Protein AF-A0A2V6WC17-F1 (afdb_monomer_lite)

Foldseek 3Di:
DVVVVVVVCVVCVVVCCVVVCVVVVVVVVVVVQCQWDDDPPDNDTHRNGCVSVVVLVPDPVNVVD

Radius of gyration: 20.31 Å; chains: 1; bounding box: 53×27×45 Å

Secondary structure (DSSP, 8-state):
-HHHHHHHHHHHHHHHHHHHHHHHHHHHHHHHHHTEEE-SSS--EEE-TTHHHHHHHH-HHHHH-

pLDDT: mean 86.5, std 10.17, range [55.44, 97.12]

Sequence (65 aa):
MRKSALVGWTLLAPSLLLLGGLVAYPILYNFWLSLFAKHAFLPAQTFVGLGNYRYFATDEEFWRS

Structure (mmCIF, N/CA/C/O backbone):
data_AF-A0A2V6WC17-F1
#
_entry.id   AF-A0A2V6WC17-F1
#
loop_
_atom_site.group_PDB
_atom_site.id
_atom_site.type_symbol
_atom_site.label_atom_id
_atom_site.label_alt_id
_atom_site.label_comp_id
_atom_site.label_asym_id
_atom_site.label_entity_id
_atom_site.label_seq_id
_atom_site.pdbx_PDB_ins_code
_atom_site.Cartn_x
_atom_site.Cartn_y
_atom_site.Cartn_z
_atom_site.occupancy
_atom_site.B_iso_or_equiv
_atom_site.auth_seq_id
_atom_site.auth_comp_id
_atom_site.auth_asym_id
_atom_site.auth_atom_id
_atom_site.pdbx_PDB_model_num
ATOM 1 N N . MET A 1 1 ? -34.436 -0.092 22.816 1.00 55.44 1 MET A N 1
ATOM 2 C CA . MET A 1 1 ? -33.668 -1.117 22.068 1.00 55.44 1 MET A CA 1
ATOM 3 C C . MET A 1 1 ? -32.522 -0.552 21.207 1.00 55.44 1 MET A C 1
ATOM 5 O O . MET A 1 1 ? -31.443 -1.113 21.271 1.00 55.44 1 MET A O 1
ATOM 9 N N . ARG A 1 2 ? -32.662 0.570 20.469 1.00 59.69 2 ARG A N 1
ATOM 10 C CA . ARG A 1 2 ? -31.581 1.121 19.597 1.00 59.69 2 ARG A CA 1
ATOM 11 C C . ARG A 1 2 ? -30.304 1.612 20.314 1.00 59.69 2 ARG A C 1
ATOM 13 O O . ARG A 1 2 ? -29.233 1.567 19.722 1.00 59.69 2 ARG A O 1
ATOM 20 N N . LYS A 1 3 ? -30.387 2.057 21.577 1.00 58.56 3 LYS A N 1
ATOM 21 C CA . LYS A 1 3 ? -29.228 2.596 22.324 1.00 58.56 3 LYS A CA 1
ATOM 22 C C . LYS A 1 3 ? -28.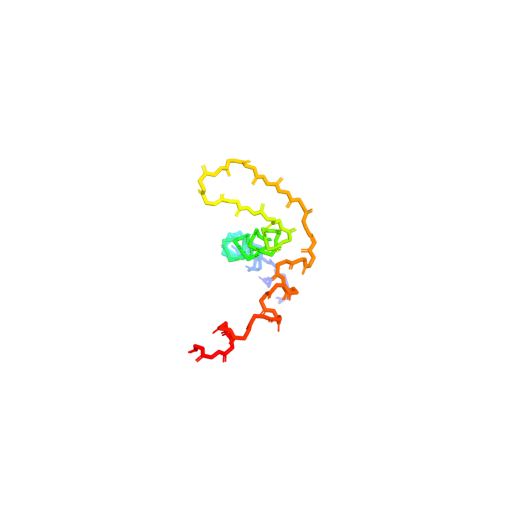161 1.540 22.654 1.00 58.56 3 LYS A C 1
ATOM 24 O O . LYS A 1 3 ? -26.986 1.876 22.695 1.00 58.56 3 LYS A O 1
ATOM 29 N N . SER A 1 4 ? -28.546 0.273 22.821 1.00 65.75 4 SER A N 1
ATOM 30 C CA . SER A 1 4 ? -27.606 -0.810 23.150 1.00 65.75 4 SER A CA 1
ATOM 31 C C . SER A 1 4 ? -26.705 -1.192 21.975 1.00 65.75 4 SER A C 1
ATOM 33 O O . SER A 1 4 ? -25.546 -1.531 22.182 1.00 65.75 4 SER A O 1
ATOM 35 N N . ALA A 1 5 ? -27.206 -1.085 20.739 1.00 74.69 5 ALA A N 1
ATOM 36 C CA . ALA A 1 5 ? -26.420 -1.398 19.546 1.00 74.69 5 ALA A CA 1
ATOM 37 C C . ALA A 1 5 ? -25.259 -0.412 19.356 1.00 74.69 5 ALA A C 1
ATOM 39 O O . ALA A 1 5 ? -24.145 -0.833 19.074 1.00 74.69 5 ALA A O 1
ATOM 40 N N . LEU A 1 6 ? -25.499 0.887 19.575 1.00 81.81 6 LEU A N 1
ATOM 41 C CA . LEU A 1 6 ? -24.457 1.918 19.499 1.00 81.81 6 LEU A CA 1
ATOM 42 C C . LEU A 1 6 ? -23.328 1.661 20.503 1.00 81.81 6 LEU A C 1
ATOM 44 O O . LEU A 1 6 ? -22.166 1.731 20.131 1.00 81.81 6 LEU A O 1
ATOM 48 N N . VAL A 1 7 ? -23.662 1.298 21.746 1.00 84.31 7 VAL A N 1
ATOM 49 C CA . VAL A 1 7 ? -22.662 0.960 22.775 1.00 84.31 7 VAL A CA 1
ATOM 50 C C . VAL A 1 7 ? -21.850 -0.275 22.375 1.00 84.31 7 VAL A C 1
ATOM 52 O O . VAL A 1 7 ? -20.627 -0.263 22.500 1.00 84.31 7 VAL A O 1
ATOM 55 N N . GLY A 1 8 ? -22.506 -1.309 21.838 1.00 85.50 8 GLY A N 1
ATOM 56 C CA . GLY A 1 8 ? -21.831 -2.505 21.327 1.00 85.50 8 GLY A CA 1
ATOM 57 C C . GLY A 1 8 ? -20.846 -2.197 20.196 1.00 85.50 8 GLY A C 1
ATOM 58 O O . GLY A 1 8 ? -19.702 -2.639 20.242 1.00 85.50 8 GLY A O 1
ATOM 59 N N . TRP A 1 9 ? -21.245 -1.379 19.218 1.00 90.62 9 TRP A N 1
ATOM 60 C CA . TRP A 1 9 ? -20.354 -0.957 18.133 1.00 90.62 9 TRP A CA 1
ATOM 61 C C . TRP A 1 9 ? -19.165 -0.133 18.630 1.00 90.62 9 TRP A C 1
ATOM 63 O O . TRP A 1 9 ? -18.057 -0.354 18.157 1.00 90.62 9 TRP A O 1
ATOM 73 N N . THR A 1 10 ? -19.349 0.759 19.607 1.00 91.31 10 THR A N 1
ATOM 74 C CA . THR A 1 10 ? -18.240 1.546 20.175 1.00 91.31 10 THR A CA 1
ATOM 75 C C . THR A 1 10 ? -17.223 0.671 20.912 1.00 91.31 10 THR A C 1
ATOM 77 O O . THR A 1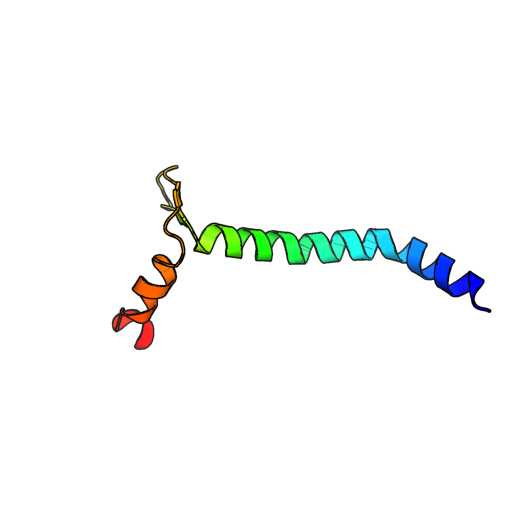 10 ? -16.026 0.929 20.827 1.00 91.31 10 THR A O 1
ATOM 80 N N . LEU A 1 11 ? -17.677 -0.382 21.599 1.00 91.81 11 LEU A N 1
ATOM 81 C CA . LEU A 1 11 ? -16.799 -1.351 22.270 1.00 91.81 11 LEU A CA 1
ATOM 82 C C . LEU A 1 11 ? -16.017 -2.216 21.271 1.00 91.81 11 LEU A C 1
ATOM 84 O O . LEU A 1 11 ? -14.863 -2.552 21.522 1.00 91.81 11 LEU A O 1
ATOM 88 N N . LEU A 1 12 ? -16.630 -2.553 20.133 1.00 93.69 12 LEU A N 1
ATOM 89 C CA . LEU A 1 12 ? -16.008 -3.351 19.070 1.00 93.69 12 LEU A CA 1
ATOM 90 C C . LEU A 1 12 ? -15.105 -2.527 18.142 1.00 93.69 12 LEU A C 1
ATOM 92 O O . LEU A 1 12 ? -14.144 -3.060 17.586 1.00 93.69 12 LEU A O 1
ATOM 96 N N . ALA A 1 13 ? -15.396 -1.236 17.975 1.00 94.94 13 ALA A N 1
ATOM 97 C CA . ALA A 1 13 ? -14.675 -0.323 17.095 1.00 94.94 13 ALA A CA 1
ATOM 98 C C . ALA A 1 13 ? -13.142 -0.368 17.246 1.00 94.94 13 ALA A C 1
ATOM 100 O O . ALA A 1 13 ? -12.486 -0.507 16.217 1.00 94.94 13 ALA A O 1
ATOM 101 N N . PRO A 1 14 ? -12.529 -0.303 18.448 1.00 94.50 14 PRO A N 1
ATOM 102 C CA . PRO A 1 14 ? -11.069 -0.324 18.566 1.00 94.50 14 PRO A CA 1
ATOM 103 C C . PRO A 1 14 ? -10.452 -1.630 18.050 1.00 94.50 14 PRO A C 1
ATOM 105 O O . PRO A 1 14 ? -9.455 -1.593 17.333 1.00 94.50 14 PRO A O 1
ATOM 108 N N . SER A 1 15 ? -11.060 -2.781 18.347 1.00 95.38 15 SER A N 1
ATOM 109 C CA . SER A 1 15 ? -10.586 -4.075 17.846 1.00 95.38 15 SER A CA 1
ATOM 110 C C . SER A 1 15 ? -10.744 -4.183 16.330 1.00 95.38 15 SER A C 1
ATOM 112 O O . SER A 1 15 ? -9.827 -4.636 15.651 1.00 95.38 15 SER A O 1
ATOM 114 N N . LEU A 1 16 ? -11.872 -3.723 15.783 1.00 95.38 16 LEU A N 1
ATOM 115 C CA . LEU A 1 16 ? -12.113 -3.715 14.339 1.00 95.38 16 LEU A CA 1
ATOM 116 C C . LEU A 1 16 ? -11.170 -2.765 13.599 1.00 95.38 16 LEU A C 1
ATOM 118 O O . LEU A 1 16 ? -10.689 -3.111 12.525 1.00 95.38 16 LEU A O 1
ATOM 122 N N . LEU A 1 17 ? -10.872 -1.598 14.170 1.00 96.81 17 LEU A N 1
ATOM 123 C CA . LEU A 1 17 ? -9.907 -0.656 13.609 1.00 96.81 17 LEU A CA 1
ATOM 124 C C . LEU A 1 17 ? -8.492 -1.230 13.623 1.00 96.81 17 LEU A C 1
ATOM 126 O O . LEU A 1 17 ? -7.779 -1.091 12.634 1.00 96.81 17 LEU A O 1
ATOM 130 N N . LEU A 1 18 ? 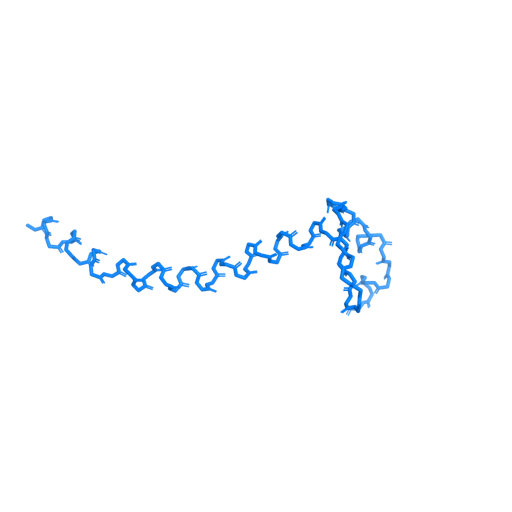-8.094 -1.902 14.705 1.00 96.88 18 LEU A N 1
ATOM 131 C CA . LEU A 1 18 ? -6.787 -2.552 14.785 1.00 96.88 18 LEU A CA 1
ATOM 132 C C . LEU A 1 18 ? -6.661 -3.693 13.775 1.00 96.88 18 LEU A C 1
ATOM 134 O O . LEU A 1 18 ? -5.702 -3.722 13.010 1.00 96.88 18 LEU A O 1
ATOM 138 N N . LEU A 1 19 ? -7.635 -4.605 13.732 1.00 96.81 19 LEU A N 1
ATOM 139 C CA . LEU A 1 19 ? -7.636 -5.728 12.791 1.00 96.81 19 LEU A CA 1
ATOM 140 C C . LEU A 1 19 ? -7.731 -5.243 11.342 1.00 96.81 19 LEU A C 1
ATOM 142 O O . LEU A 1 19 ? -6.962 -5.675 10.486 1.00 96.81 19 LEU A O 1
ATOM 146 N N . GLY A 1 20 ? -8.642 -4.308 11.078 1.00 97.12 20 GLY A N 1
ATOM 147 C CA . GLY A 1 20 ? -8.812 -3.687 9.772 1.00 97.12 20 GLY A CA 1
ATOM 148 C C . GLY A 1 20 ? -7.554 -2.951 9.330 1.00 97.12 20 GLY A C 1
ATOM 149 O O . GLY A 1 20 ? -7.123 -3.127 8.199 1.00 97.12 20 GLY A O 1
ATOM 150 N N . GLY A 1 21 ? -6.915 -2.198 10.225 1.00 97.12 21 GLY A N 1
ATOM 151 C CA . GLY A 1 21 ? -5.646 -1.526 9.962 1.00 97.12 21 GLY A CA 1
ATOM 152 C C . GLY A 1 21 ? -4.514 -2.509 9.678 1.00 97.12 21 GLY A C 1
ATOM 153 O O . GLY A 1 21 ? -3.780 -2.322 8.714 1.00 97.12 21 GLY A O 1
ATOM 154 N N . LEU A 1 22 ? -4.409 -3.589 10.452 1.00 96.81 22 LEU A N 1
ATOM 155 C CA . LEU A 1 22 ? -3.374 -4.610 10.282 1.00 96.81 22 LEU A CA 1
ATOM 156 C C . LEU A 1 22 ? -3.485 -5.348 8.941 1.00 96.81 22 LEU A C 1
ATOM 158 O O . LEU A 1 22 ? -2.465 -5.718 8.370 1.00 96.81 22 LEU A O 1
ATOM 162 N N . VAL A 1 23 ? -4.700 -5.524 8.419 1.00 95.88 23 VAL A N 1
ATOM 163 C CA . VAL A 1 23 ? -4.933 -6.117 7.093 1.00 95.88 23 VAL A CA 1
ATOM 164 C C . VAL A 1 23 ? -4.804 -5.074 5.980 1.00 95.88 23 VAL A C 1
ATOM 166 O O . VAL A 1 23 ? -4.122 -5.307 4.985 1.00 95.88 23 VAL A O 1
ATOM 169 N N . ALA A 1 24 ? -5.439 -3.912 6.128 1.00 96.94 24 ALA A N 1
ATOM 170 C CA . ALA A 1 24 ? -5.495 -2.897 5.082 1.00 96.94 24 ALA A CA 1
ATOM 171 C C . ALA A 1 24 ? -4.138 -2.226 4.849 1.00 96.94 24 ALA A C 1
ATOM 173 O O . ALA A 1 24 ? -3.784 -1.956 3.705 1.00 96.94 24 ALA A O 1
ATOM 174 N N . TYR A 1 25 ? -3.361 -1.984 5.906 1.00 95.69 25 TYR A N 1
ATOM 175 C CA . TYR A 1 25 ? -2.064 -1.322 5.805 1.00 95.69 25 TYR A CA 1
ATOM 176 C C . TYR A 1 25 ? -1.082 -2.038 4.862 1.00 95.69 25 TYR A C 1
ATOM 178 O O . TYR A 1 25 ? -0.639 -1.397 3.909 1.00 95.69 25 TYR A O 1
ATOM 186 N N . PRO A 1 26 ? -0.750 -3.337 5.036 1.00 95.31 26 PRO A N 1
ATOM 187 C CA . PRO A 1 26 ? 0.178 -4.018 4.134 1.00 95.31 26 PRO A CA 1
ATOM 188 C C . PRO A 1 26 ? -0.357 -4.115 2.701 1.00 95.31 26 PRO A C 1
ATOM 190 O O . PRO A 1 26 ? 0.431 -4.050 1.762 1.00 95.31 26 PRO A O 1
ATOM 193 N N . ILE A 1 27 ? -1.677 -4.213 2.508 1.00 95.69 27 ILE A N 1
ATOM 194 C CA . ILE A 1 27 ? -2.292 -4.226 1.172 1.00 95.69 27 ILE A CA 1
ATOM 195 C C . ILE A 1 27 ? -2.093 -2.877 0.479 1.00 95.69 27 ILE A C 1
ATOM 197 O O . ILE A 1 27 ? -1.596 -2.830 -0.645 1.00 95.69 27 ILE A O 1
ATOM 201 N N . LEU A 1 28 ? -2.443 -1.780 1.153 1.00 96.00 28 LEU A N 1
ATOM 202 C CA . LEU A 1 28 ? -2.281 -0.427 0.620 1.00 96.00 28 LEU A CA 1
ATOM 203 C C . LEU A 1 28 ? -0.809 -0.100 0.378 1.00 96.00 28 LEU A C 1
ATOM 205 O O . LEU A 1 28 ? -0.469 0.504 -0.636 1.00 96.00 28 LEU A O 1
ATOM 209 N N . TYR A 1 29 ? 0.070 -0.536 1.278 1.00 92.88 29 TYR A N 1
ATOM 210 C CA . TYR A 1 29 ? 1.504 -0.353 1.126 1.00 92.88 29 TYR A CA 1
ATOM 211 C C . TYR A 1 29 ? 2.065 -1.150 -0.058 1.00 92.88 29 TYR A C 1
ATOM 213 O O . TYR A 1 29 ? 2.846 -0.605 -0.833 1.00 92.88 29 TYR A O 1
ATOM 221 N N . ASN A 1 30 ? 1.629 -2.396 -0.265 1.00 92.12 30 ASN A N 1
ATOM 222 C CA . ASN A 1 30 ? 2.011 -3.178 -1.443 1.00 92.12 30 ASN A CA 1
ATOM 223 C C . ASN A 1 30 ? 1.465 -2.578 -2.741 1.00 92.12 30 ASN A C 1
ATOM 225 O O . ASN A 1 30 ? 2.182 -2.545 -3.737 1.00 92.12 30 ASN A O 1
ATOM 229 N N . PHE A 1 31 ? 0.229 -2.076 -2.733 1.00 92.44 31 PHE A N 1
ATOM 230 C CA . PHE A 1 31 ? -0.330 -1.363 -3.878 1.00 92.44 31 PHE A CA 1
ATOM 231 C C . PHE A 1 31 ? 0.461 -0.089 -4.187 1.00 92.44 31 PHE A C 1
ATOM 233 O O . PHE A 1 31 ? 0.744 0.201 -5.342 1.00 92.44 31 PHE A O 1
ATOM 240 N N . TRP A 1 32 ? 0.866 0.660 -3.161 1.00 91.06 32 TRP A N 1
ATOM 241 C CA . TRP A 1 32 ? 1.760 1.796 -3.347 1.00 91.06 32 TRP A CA 1
ATOM 242 C C . TRP A 1 32 ? 3.086 1.338 -3.952 1.00 91.06 32 TRP A C 1
ATOM 244 O O . TRP A 1 32 ? 3.480 1.859 -4.987 1.00 91.06 32 TRP A O 1
ATOM 254 N N . LEU A 1 33 ? 3.739 0.329 -3.365 1.00 89.75 33 LEU A N 1
ATOM 255 C CA . LEU A 1 33 ? 5.018 -0.205 -3.835 1.00 89.75 33 LEU A CA 1
ATOM 256 C C . LEU A 1 33 ? 4.973 -0.737 -5.269 1.00 89.75 33 LEU A C 1
ATOM 258 O O . LEU A 1 33 ? 5.966 -0.586 -5.975 1.00 89.75 33 LEU A O 1
ATOM 262 N N . SER A 1 34 ? 3.860 -1.318 -5.723 1.00 89.50 34 SER A N 1
ATOM 263 C CA . SER A 1 34 ? 3.749 -1.831 -7.094 1.00 89.50 34 SER A CA 1
ATOM 264 C C . SER A 1 3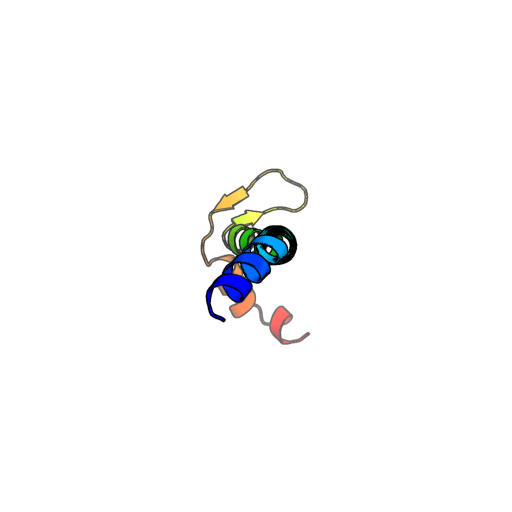4 ? 3.856 -0.732 -8.155 1.00 89.50 34 SER A C 1
ATOM 266 O O . SER A 1 34 ? 4.180 -1.030 -9.306 1.00 89.50 34 SER A O 1
ATOM 268 N N . LEU A 1 35 ? 3.647 0.534 -7.773 1.00 91.81 35 LEU A N 1
ATOM 269 C CA . LEU A 1 35 ? 3.815 1.703 -8.637 1.00 91.81 35 LEU A CA 1
ATOM 270 C C . LEU A 1 35 ? 5.262 2.222 -8.697 1.00 91.81 35 LEU A C 1
ATOM 272 O O . LEU A 1 35 ? 5.565 3.140 -9.467 1.00 91.81 35 LEU A O 1
ATOM 276 N N . PHE A 1 36 ? 6.164 1.663 -7.889 1.00 90.50 36 PHE A N 1
ATOM 277 C CA . PHE A 1 36 ? 7.572 2.042 -7.840 1.00 90.50 36 PHE A CA 1
ATOM 278 C C . PHE A 1 36 ? 8.451 0.896 -8.338 1.00 90.50 36 PHE A C 1
ATOM 280 O O . PHE A 1 36 ? 8.233 -0.275 -8.038 1.00 90.50 36 PHE A O 1
ATOM 287 N N . ALA A 1 37 ? 9.500 1.236 -9.076 1.00 84.56 37 ALA A N 1
ATOM 288 C CA . ALA A 1 37 ? 10.608 0.335 -9.330 1.00 84.56 37 ALA A CA 1
ATOM 289 C C . ALA A 1 37 ? 11.520 0.380 -8.102 1.00 84.56 37 ALA A C 1
ATOM 291 O O . ALA A 1 37 ? 12.337 1.293 -7.946 1.00 84.56 37 ALA A O 1
ATOM 292 N N . LYS A 1 38 ? 11.329 -0.580 -7.195 1.00 77.62 38 LYS A N 1
ATOM 293 C CA . LYS A 1 38 ? 12.163 -0.752 -6.005 1.00 77.62 38 LYS A CA 1
ATOM 294 C C . LYS A 1 38 ? 13.182 -1.854 -6.264 1.00 77.62 38 LYS A C 1
ATOM 296 O O . LYS A 1 38 ? 12.812 -2.987 -6.556 1.00 77.62 38 LYS A O 1
ATOM 301 N N . HIS A 1 39 ? 14.460 -1.536 -6.116 1.00 75.44 39 HIS A N 1
ATOM 302 C CA . HIS A 1 39 ? 15.510 -2.549 -6.144 1.00 75.44 39 HIS A CA 1
ATOM 303 C C . HIS A 1 39 ? 15.636 -3.206 -4.764 1.00 75.44 39 HIS A C 1
ATOM 305 O O . HIS A 1 39 ? 15.569 -2.531 -3.740 1.00 75.44 39 HIS A O 1
ATOM 311 N N . ALA A 1 40 ? 15.840 -4.526 -4.724 1.00 72.25 40 ALA A N 1
ATOM 312 C CA . ALA A 1 40 ? 15.976 -5.261 -3.463 1.00 72.25 40 ALA A CA 1
ATOM 313 C C . ALA A 1 40 ? 17.229 -4.852 -2.661 1.00 72.25 40 ALA A C 1
ATOM 315 O O . ALA A 1 40 ? 17.223 -4.916 -1.436 1.00 72.25 40 ALA A O 1
ATOM 316 N N . PHE A 1 41 ? 18.282 -4.403 -3.354 1.00 69.19 41 PHE A N 1
ATOM 317 C CA . PHE A 1 41 ? 19.601 -4.127 -2.770 1.00 69.19 41 PHE A CA 1
ATOM 318 C C . PHE A 1 41 ? 19.991 -2.647 -2.761 1.00 69.19 41 PHE A C 1
ATOM 320 O O . PHE A 1 41 ? 20.895 -2.256 -2.029 1.00 69.19 41 PHE A O 1
ATOM 327 N N . LEU A 1 42 ? 19.324 -1.819 -3.567 1.00 72.25 42 LEU A N 1
ATOM 328 C CA . LEU A 1 42 ? 19.609 -0.390 -3.656 1.00 72.25 42 LEU A CA 1
ATOM 329 C C . LEU A 1 42 ? 18.443 0.388 -3.041 1.00 72.25 42 LEU A C 1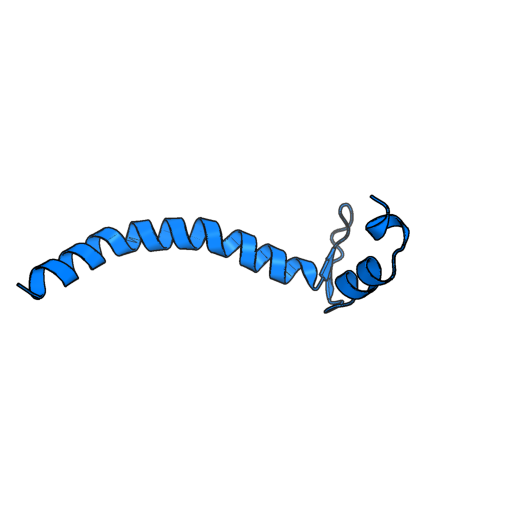
ATOM 331 O O . LEU A 1 42 ? 17.294 0.105 -3.376 1.00 72.25 42 LEU A O 1
ATOM 335 N N . PRO A 1 43 ? 18.701 1.427 -2.227 1.00 69.44 43 PRO A N 1
ATOM 336 C CA . PRO A 1 43 ? 17.653 2.297 -1.687 1.00 69.44 43 PRO A CA 1
ATOM 337 C C . PRO A 1 43 ? 17.012 3.209 -2.755 1.00 69.44 43 PRO A C 1
ATOM 339 O O . PRO A 1 43 ? 16.291 4.147 -2.423 1.00 69.44 43 PRO A O 1
ATOM 342 N N . ALA A 1 44 ? 17.269 2.955 -4.042 1.00 72.75 44 ALA A N 1
ATOM 343 C CA . ALA A 1 44 ? 16.677 3.682 -5.149 1.00 72.75 44 ALA A CA 1
ATOM 344 C C 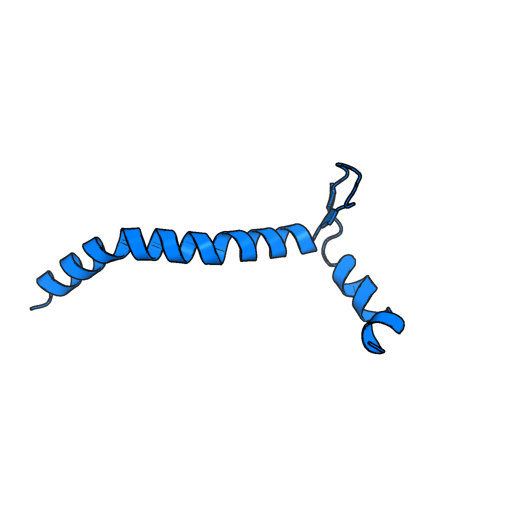. ALA A 1 44 ? 15.224 3.230 -5.354 1.00 72.75 44 ALA A C 1
ATOM 346 O O . ALA A 1 44 ? 14.947 2.082 -5.710 1.00 72.75 44 ALA A O 1
ATOM 347 N N . GLN A 1 45 ? 14.306 4.165 -5.123 1.00 76.94 45 GLN A N 1
ATOM 348 C CA . GLN A 1 45 ? 12.892 4.040 -5.447 1.00 76.94 45 GLN A CA 1
ATOM 349 C C . GLN A 1 45 ? 12.566 5.036 -6.557 1.00 76.94 45 GLN A C 1
ATOM 351 O O . GLN A 1 45 ? 12.687 6.248 -6.378 1.00 76.94 45 GLN A O 1
ATOM 356 N N . THR A 1 46 ? 12.168 4.531 -7.718 1.00 84.75 46 THR A N 1
ATOM 357 C CA . THR A 1 46 ? 11.731 5.379 -8.831 1.00 84.75 46 THR A CA 1
ATOM 358 C C . THR A 1 46 ? 10.250 5.153 -9.052 1.00 84.75 46 THR A C 1
ATOM 360 O O . THR A 1 46 ? 9.809 4.012 -9.149 1.00 84.75 46 THR A O 1
ATOM 363 N N . PHE A 1 47 ? 9.462 6.225 -9.112 1.00 89.25 47 PHE A N 1
ATOM 364 C CA . PHE A 1 47 ? 8.055 6.105 -9.474 1.00 89.25 47 PHE A CA 1
ATOM 365 C C . PHE A 1 47 ? 7.949 5.749 -10.960 1.00 89.25 47 PHE A C 1
ATOM 367 O O . PHE A 1 47 ? 8.408 6.509 -11.810 1.00 89.25 47 PHE A O 1
ATOM 374 N N . VAL A 1 48 ? 7.362 4.593 -11.266 1.00 90.50 48 VAL A N 1
ATOM 375 C CA . VAL A 1 48 ? 7.198 4.080 -12.641 1.00 90.50 48 VAL A CA 1
ATOM 376 C C . VAL A 1 48 ? 5.728 3.908 -13.028 1.00 90.50 48 VAL A C 1
ATOM 378 O O . VAL A 1 48 ? 5.426 3.467 -14.139 1.00 90.50 48 VAL A O 1
ATOM 381 N N . GLY A 1 49 ? 4.799 4.252 -12.130 1.00 91.31 49 GLY A N 1
ATOM 382 C CA . GLY A 1 49 ? 3.366 4.081 -12.341 1.00 91.31 49 GLY A CA 1
ATOM 383 C C . GLY A 1 49 ? 3.033 2.626 -12.672 1.00 91.31 49 GLY A C 1
ATOM 384 O O . GLY A 1 49 ? 3.420 1.712 -11.956 1.00 91.31 49 GLY A O 1
ATOM 385 N N . LEU A 1 50 ? 2.355 2.391 -13.797 1.00 91.62 50 LEU A N 1
ATOM 386 C CA . LEU A 1 50 ? 1.990 1.039 -14.239 1.00 91.62 50 LEU A CA 1
ATOM 387 C C . LEU A 1 50 ? 3.107 0.299 -15.004 1.00 91.62 50 LEU A C 1
ATOM 389 O O . LEU A 1 50 ? 2.852 -0.755 -15.587 1.00 91.62 50 LEU A O 1
ATOM 393 N N . GLY A 1 51 ? 4.338 0.822 -15.019 1.00 88.06 51 GLY A N 1
ATOM 394 C CA . GLY A 1 51 ? 5.463 0.234 -15.757 1.00 88.06 51 GLY A CA 1
ATOM 395 C C . GLY A 1 51 ? 5.737 -1.229 -15.395 1.00 88.06 51 GLY A C 1
ATOM 396 O O . GLY A 1 51 ? 5.907 -2.053 -16.291 1.00 88.06 51 GLY A O 1
ATOM 397 N N . ASN A 1 52 ? 5.671 -1.569 -14.104 1.00 89.75 52 ASN A N 1
ATOM 398 C CA . ASN A 1 52 ? 5.852 -2.942 -13.620 1.00 89.75 52 ASN A CA 1
ATOM 399 C C . ASN A 1 52 ? 4.790 -3.902 -14.189 1.00 89.75 52 ASN A C 1
ATOM 401 O O . ASN A 1 52 ? 5.110 -5.002 -14.625 1.00 89.75 52 ASN A O 1
ATOM 405 N N . TYR A 1 53 ? 3.528 -3.470 -14.248 1.00 89.75 53 TYR A N 1
ATOM 406 C CA . TYR A 1 53 ? 2.435 -4.278 -14.796 1.00 89.75 53 TYR A CA 1
ATOM 407 C C . TYR A 1 53 ? 2.604 -4.520 -16.295 1.00 89.75 53 TYR A C 1
ATOM 409 O O . TYR A 1 53 ? 2.370 -5.629 -16.766 1.00 89.75 53 TYR A O 1
ATOM 417 N N . ARG A 1 54 ? 3.037 -3.497 -17.046 1.00 89.75 54 ARG A N 1
ATOM 418 C CA . ARG A 1 54 ? 3.314 -3.640 -18.480 1.00 89.75 54 ARG A CA 1
ATOM 419 C C . ARG A 1 54 ? 4.462 -4.612 -18.733 1.00 89.75 54 ARG A C 1
ATOM 421 O O . ARG A 1 54 ? 4.344 -5.418 -19.645 1.00 89.75 54 ARG A O 1
ATOM 428 N N . TYR A 1 55 ? 5.525 -4.534 -17.932 1.00 87.56 55 TYR A N 1
ATOM 429 C CA . TYR A 1 55 ? 6.673 -5.433 -18.023 1.00 87.56 55 TYR A CA 1
ATOM 430 C C . TYR A 1 55 ? 6.238 -6.901 -17.917 1.00 87.56 55 TYR A C 1
ATOM 432 O O . TYR A 1 55 ? 6.439 -7.650 -18.869 1.00 87.56 55 TYR A O 1
ATOM 440 N N . PHE A 1 56 ? 5.533 -7.270 -16.841 1.00 86.75 56 PHE A N 1
ATOM 441 C CA . PHE A 1 56 ? 5.032 -8.639 -16.659 1.00 86.75 56 PHE A CA 1
ATOM 442 C C . PHE A 1 56 ? 3.980 -9.043 -17.696 1.00 86.75 56 PHE A C 1
ATOM 444 O O . PHE A 1 56 ? 3.947 -10.187 -18.131 1.00 86.75 56 PHE A O 1
ATOM 451 N N . ALA A 1 57 ? 3.128 -8.115 -18.141 1.00 89.31 57 ALA A N 1
ATOM 452 C CA . ALA A 1 57 ? 2.130 -8.419 -19.164 1.00 89.31 57 ALA A CA 1
ATOM 453 C C . ALA A 1 57 ? 2.761 -8.815 -20.510 1.00 89.31 57 ALA A C 1
ATOM 455 O O . ALA A 1 57 ? 2.175 -9.618 -21.231 1.00 89.31 57 ALA A O 1
ATOM 456 N N . THR A 1 58 ? 3.930 -8.263 -20.847 1.00 88.31 58 THR A N 1
ATOM 457 C CA . THR A 1 58 ? 4.659 -8.565 -22.092 1.00 88.31 58 THR A CA 1
ATOM 458 C C . THR A 1 58 ? 5.701 -9.672 -21.956 1.00 88.31 58 THR A C 1
ATOM 460 O O . THR A 1 58 ? 6.313 -10.045 -22.953 1.00 88.31 58 THR A O 1
ATOM 463 N N . ASP A 1 59 ? 5.933 -10.169 -20.744 1.00 87.88 59 ASP A N 1
ATOM 464 C CA . ASP A 1 59 ? 6.947 -11.179 -20.468 1.00 87.88 59 ASP A CA 1
ATOM 465 C C . ASP A 1 59 ? 6.381 -12.587 -20.707 1.00 87.88 59 ASP A C 1
ATOM 467 O O . ASP A 1 59 ? 5.574 -13.092 -19.929 1.00 87.88 59 ASP A O 1
ATOM 471 N N . GLU A 1 60 ? 6.781 -13.229 -21.807 1.00 83.31 60 GLU A N 1
ATOM 472 C CA . GLU A 1 60 ? 6.339 -14.590 -22.127 1.00 83.31 60 GLU A CA 1
ATOM 473 C C . GLU A 1 60 ? 6.812 -15.632 -21.108 1.00 83.31 60 GLU A C 1
ATOM 475 O O . GLU A 1 60 ? 6.148 -16.657 -20.953 1.00 83.31 60 GLU A O 1
ATOM 480 N N . GLU A 1 61 ? 7.941 -15.410 -20.430 1.00 86.94 61 GLU A N 1
ATOM 481 C CA . GLU A 1 61 ? 8.455 -16.344 -19.427 1.00 86.94 61 GLU A CA 1
ATOM 482 C C . GLU A 1 61 ? 7.539 -16.362 -18.199 1.00 86.94 61 GLU A C 1
ATOM 484 O O . GLU A 1 61 ? 7.171 -17.436 -17.724 1.00 86.94 61 GLU A O 1
ATOM 489 N N . PHE A 1 62 ? 7.066 -15.185 -17.776 1.00 87.06 62 PHE A N 1
ATOM 490 C CA . PHE A 1 62 ? 6.099 -15.030 -16.688 1.00 87.06 62 PHE A CA 1
ATOM 491 C C . PHE A 1 62 ? 4.789 -15.801 -16.929 1.00 87.06 62 PHE A C 1
ATOM 493 O O . PHE A 1 62 ? 4.225 -16.369 -15.999 1.00 87.06 62 PHE A O 1
ATOM 500 N N . TRP A 1 63 ? 4.299 -15.850 -18.172 1.00 90.12 63 TRP A N 1
ATOM 501 C CA . TRP A 1 63 ? 3.055 -16.559 -18.513 1.00 90.12 63 TRP A CA 1
ATOM 502 C C . TRP A 1 63 ? 3.224 -18.066 -18.736 1.00 90.12 63 TRP A C 1
ATOM 504 O O . TRP A 1 63 ? 2.226 -18.779 -18.854 1.00 90.12 63 TRP A O 1
ATOM 514 N N . ARG A 1 64 ? 4.463 -18.557 -18.846 1.00 88.69 64 ARG A N 1
ATOM 515 C CA . ARG A 1 64 ? 4.761 -19.981 -19.072 1.00 88.69 64 ARG A CA 1
ATOM 516 C C . ARG A 1 64 ? 4.986 -20.770 -17.774 1.00 88.69 64 ARG A C 1
ATOM 518 O O . ARG A 1 64 ? 5.067 -21.996 -17.858 1.00 88.69 64 ARG A O 1
ATOM 525 N N . SER A 1 65 ? 5.096 -20.104 -16.620 1.00 71.00 65 SER A N 1
ATOM 526 C CA . SER A 1 65 ? 5.232 -20.710 -15.279 1.00 71.00 65 SER A CA 1
ATOM 527 C C . SER A 1 65 ? 3.896 -20.897 -14.572 1.00 71.00 65 SER A C 1
ATOM 529 O O . SER A 1 65 ? 3.731 -21.942 -13.905 1.00 71.00 65 SER A O 1
#